Protein AF-A0AAE2BTY4-F1 (afdb_monomer)

Secondary structure (DSSP, 8-state):
-HHHHHHGGGS-TT--SBTTB-HHHHHHHHHHH--S---------TTHHHHS-HHHHHHHHHHH---HHHHHHHHHHHHHT---TT----TTGGGGS-----

Sequence (102 aa):
MVLESIYDPEFPDTSHSRSGRGCHSVLRRIKEEWGTSRWFLEFNIRKSFHTIDRYRLISIFKEEIDDPKFFYSIQKVFSAGRLVGGEKEDFRKRRKAKVPNA

Radius of gyration: 20.56 Å; Cα contacts (8 Å, |Δi|>4): 15; chains: 1; bounding box: 42×38×59 Å

Foldseek 3Di:
DVVCVQCVVVDDPCDQPHVVRHPVNNVVCCVPPVDPDPDDDDDDDPPCLVPDDPV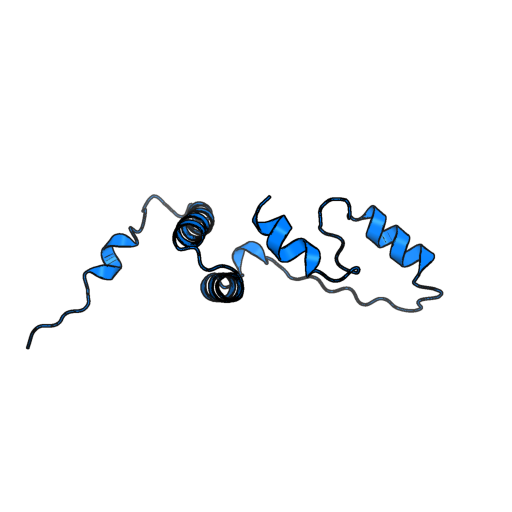VVVVVVVVRDDDPVVVVVVVVVNVVVPPDDDDDPPPVVVVPPDDDDD

Structure (mmCIF, N/CA/C/O backbone):
data_AF-A0AAE2BTY4-F1
#
_entry.id   AF-A0AAE2BTY4-F1
#
loop_
_atom_site.group_PDB
_atom_site.id
_atom_site.type_symbol
_atom_site.label_atom_id
_atom_site.label_alt_id
_atom_site.label_comp_id
_atom_site.label_asym_id
_atom_site.label_entity_id
_atom_site.label_seq_id
_atom_site.pdbx_PDB_ins_code
_atom_site.Cartn_x
_atom_site.Cartn_y
_atom_site.Cartn_z
_atom_site.occupancy
_atom_site.B_iso_or_equiv
_atom_site.auth_seq_id
_atom_site.auth_comp_id
_atom_site.auth_asym_id
_atom_site.auth_atom_id
_atom_site.pdbx_PDB_model_num
ATOM 1 N N . MET A 1 1 ? -9.950 -12.199 -0.428 1.00 69.25 1 MET A N 1
ATOM 2 C CA . MET A 1 1 ? -10.465 -11.627 0.856 1.00 69.25 1 MET A CA 1
ATOM 3 C C . MET A 1 1 ? -11.278 -10.357 0.578 1.00 69.25 1 MET A C 1
ATOM 5 O O . MET A 1 1 ? -11.123 -9.808 -0.497 1.00 69.25 1 MET A O 1
ATOM 9 N N . VAL A 1 2 ? -12.116 -9.856 1.502 1.00 83.06 2 VAL A N 1
ATOM 10 C CA . VAL A 1 2 ? -12.972 -8.661 1.251 1.00 83.06 2 VAL A CA 1
ATOM 11 C C . VAL A 1 2 ? -12.160 -7.408 0.888 1.00 83.06 2 VAL A C 1
ATOM 13 O O . VAL A 1 2 ? -12.507 -6.692 -0.040 1.00 83.06 2 VAL A O 1
ATOM 16 N N . LEU A 1 3 ? -11.035 -7.168 1.569 1.00 86.88 3 LEU A N 1
ATOM 17 C CA . LEU A 1 3 ? -10.151 -6.040 1.246 1.00 86.88 3 LEU A CA 1
ATOM 18 C C . LEU A 1 3 ? -9.497 -6.157 -0.129 1.00 86.88 3 LEU A C 1
ATOM 20 O O . LEU A 1 3 ? -9.297 -5.160 -0.807 1.00 86.88 3 LEU A O 1
ATOM 24 N N . GLU A 1 4 ? -9.176 -7.380 -0.534 1.00 87.75 4 GLU A N 1
ATOM 25 C CA . GLU A 1 4 ? -8.634 -7.654 -1.858 1.00 87.75 4 GLU A CA 1
ATOM 26 C C . GLU A 1 4 ? -9.690 -7.326 -2.917 1.00 87.75 4 GLU A C 1
ATOM 28 O O . GLU A 1 4 ? -9.420 -6.545 -3.806 1.00 87.75 4 GLU A O 1
ATOM 33 N N . SER A 1 5 ? -10.942 -7.768 -2.773 1.00 88.81 5 SER A N 1
ATOM 34 C CA . SER A 1 5 ? -11.982 -7.404 -3.750 1.00 88.81 5 SER A CA 1
ATOM 35 C C . SER A 1 5 ? -12.262 -5.900 -3.856 1.00 88.81 5 SER A C 1
ATOM 37 O O . SER A 1 5 ? -12.734 -5.468 -4.900 1.00 88.81 5 SER A O 1
ATOM 39 N N . ILE A 1 6 ? -11.992 -5.122 -2.800 1.00 90.00 6 ILE A N 1
ATOM 40 C CA . ILE A 1 6 ? -12.176 -3.663 -2.797 1.00 90.00 6 ILE A CA 1
ATOM 41 C C . ILE A 1 6 ? -10.992 -2.973 -3.488 1.00 90.00 6 ILE A C 1
ATOM 43 O O . ILE A 1 6 ? -11.195 -2.212 -4.423 1.00 90.00 6 ILE A O 1
ATOM 47 N N . TYR A 1 7 ? -9.757 -3.270 -3.070 1.00 89.38 7 T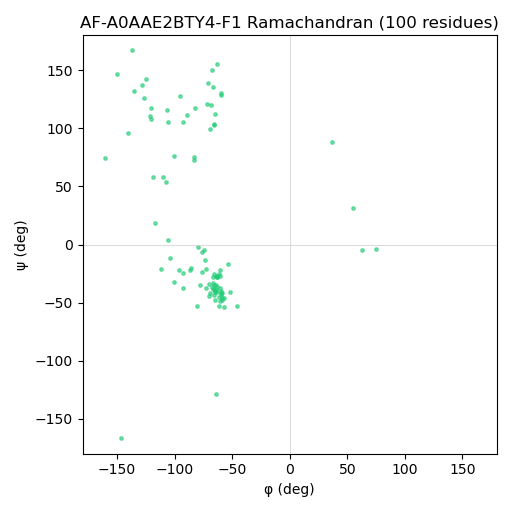YR A N 1
ATOM 48 C CA . TYR A 1 7 ? -8.574 -2.509 -3.500 1.00 89.38 7 TYR A CA 1
ATOM 49 C C . TYR A 1 7 ? -7.813 -3.116 -4.682 1.00 89.38 7 TYR A C 1
ATOM 51 O O . TYR A 1 7 ? -7.071 -2.415 -5.365 1.00 89.38 7 TYR A O 1
ATOM 59 N N . ASP A 1 8 ? -7.954 -4.419 -4.939 1.00 89.69 8 ASP A N 1
ATOM 60 C CA . ASP A 1 8 ? -7.269 -5.098 -6.043 1.00 89.69 8 ASP A CA 1
ATOM 61 C C . ASP A 1 8 ? -7.598 -4.434 -7.404 1.00 89.69 8 ASP A C 1
ATOM 63 O O . ASP A 1 8 ? -6.666 -4.092 -8.133 1.00 89.69 8 ASP A O 1
ATOM 67 N N . PRO A 1 9 ? -8.859 -4.109 -7.742 1.00 89.94 9 PRO A N 1
ATOM 68 C CA . PRO A 1 9 ? -9.178 -3.421 -8.998 1.00 89.94 9 PRO A CA 1
ATOM 69 C C . PRO A 1 9 ? -8.533 -2.034 -9.164 1.00 89.94 9 PRO A C 1
ATOM 71 O O . PRO A 1 9 ? -8.292 -1.612 -10.291 1.00 89.94 9 PRO A O 1
ATOM 74 N N . GLU A 1 10 ? -8.243 -1.333 -8.067 1.00 89.62 10 GLU A N 1
ATOM 75 C CA . GLU A 1 10 ? -7.724 0.042 -8.090 1.00 89.62 10 GLU A CA 1
ATOM 76 C C . GLU A 1 10 ? -6.200 0.117 -8.205 1.00 89.62 10 GLU A C 1
ATOM 78 O O . GLU A 1 10 ? -5.636 1.138 -8.608 1.00 89.62 10 GLU A O 1
ATOM 83 N N . PHE A 1 11 ? -5.499 -0.956 -7.837 1.00 90.19 11 PHE A N 1
ATOM 84 C CA . PHE A 1 11 ? -4.048 -0.969 -7.906 1.00 90.19 11 PHE A CA 1
ATOM 85 C C . PHE A 1 11 ? -3.568 -0.916 -9.363 1.00 90.19 11 PHE A C 1
ATOM 87 O O . PHE A 1 11 ? -4.030 -1.704 -10.195 1.00 90.19 11 PHE A O 1
ATOM 94 N N . PRO A 1 12 ? -2.553 -0.086 -9.664 1.00 91.25 12 PRO A N 1
ATOM 95 C CA . PRO A 1 12 ? -1.998 -0.005 -11.003 1.00 91.25 12 PRO A CA 1
ATOM 96 C C . PRO A 1 12 ? -1.379 -1.340 -11.408 1.00 91.25 12 PRO A C 1
ATOM 98 O O . PRO A 1 12 ? -0.893 -2.104 -10.569 1.00 91.25 12 PRO A O 1
ATOM 101 N N . ASP A 1 13 ? -1.302 -1.587 -12.714 1.00 89.38 13 ASP A N 1
ATOM 102 C CA . ASP A 1 13 ? -0.716 -2.822 -13.233 1.00 89.38 13 ASP A CA 1
ATOM 103 C C . ASP A 1 13 ? 0.758 -3.013 -12.852 1.00 89.38 13 ASP A C 1
ATOM 105 O O . ASP A 1 13 ? 1.269 -4.133 -12.870 1.00 89.38 13 ASP A O 1
ATOM 109 N N . THR A 1 14 ? 1.451 -1.926 -12.515 1.00 90.44 14 THR A N 1
ATOM 110 C CA . THR A 1 14 ? 2.835 -1.921 -12.026 1.00 90.44 14 THR A CA 1
ATOM 111 C C . THR A 1 14 ? 2.961 -2.367 -10.566 1.00 90.44 14 THR A C 1
ATOM 113 O O . THR A 1 14 ? 4.074 -2.547 -10.077 1.00 90.44 14 THR A O 1
ATOM 116 N N . SER A 1 15 ? 1.847 -2.579 -9.858 1.00 92.12 15 SER A N 1
ATOM 117 C CA . SER A 1 15 ? 1.830 -3.181 -8.526 1.00 92.12 15 SER A CA 1
ATOM 118 C C . SER A 1 15 ? 1.885 -4.707 -8.629 1.00 92.12 15 SER A C 1
ATOM 120 O O . SER A 1 15 ? 0.977 -5.351 -9.155 1.00 92.12 15 SER A O 1
ATOM 122 N N . HIS A 1 16 ? 2.953 -5.300 -8.095 1.00 90.19 16 HIS A N 1
ATOM 123 C CA . HIS A 1 16 ? 3.223 -6.739 -8.185 1.00 90.19 16 HIS A CA 1
ATOM 124 C C . HIS A 1 16 ? 3.247 -7.449 -6.823 1.00 90.19 16 HIS A C 1
ATOM 126 O O . HIS A 1 16 ? 3.800 -8.537 -6.717 1.00 90.19 16 HIS A O 1
ATOM 132 N N . SER A 1 17 ? 2.676 -6.850 -5.780 1.00 85.75 17 SER A N 1
ATOM 133 C CA . SER A 1 17 ? 2.535 -7.473 -4.454 1.00 85.75 17 SER A CA 1
ATOM 134 C C . SER A 1 17 ? 1.076 -7.864 -4.204 1.00 85.75 17 SER A C 1
ATOM 136 O O . SER A 1 17 ? 0.468 -7.412 -3.236 1.00 85.75 17 SER A O 1
ATOM 138 N N . ARG A 1 18 ? 0.489 -8.635 -5.129 1.00 88.00 18 ARG A N 1
ATOM 139 C CA . ARG A 1 18 ? -0.953 -8.946 -5.203 1.00 88.00 18 ARG A CA 1
ATOM 140 C C . ARG A 1 18 ? -1.173 -10.426 -5.518 1.00 88.00 18 ARG A C 1
ATOM 142 O O . ARG A 1 18 ? -0.245 -11.126 -5.912 1.00 88.00 18 ARG A O 1
ATOM 149 N N . SER A 1 19 ? -2.393 -10.932 -5.371 1.00 84.69 19 SER A N 1
ATOM 150 C CA . SER A 1 19 ? -2.668 -12.324 -5.745 1.00 84.69 19 SER A CA 1
ATOM 151 C C . SER A 1 19 ? -2.378 -12.556 -7.234 1.00 84.69 19 SER A C 1
ATOM 153 O O . SER A 1 19 ? -2.741 -11.754 -8.091 1.00 84.69 19 SER A O 1
ATOM 155 N N . GLY A 1 20 ? -1.623 -13.613 -7.549 1.00 85.62 20 GLY A N 1
ATOM 156 C CA . GLY A 1 20 ? -1.194 -13.923 -8.919 1.00 85.62 20 GLY A CA 1
ATOM 157 C C . GLY A 1 20 ? -0.075 -13.038 -9.495 1.00 85.62 20 GLY A C 1
ATOM 158 O O . GLY A 1 20 ? 0.414 -13.334 -10.586 1.00 85.62 20 GLY A O 1
ATOM 159 N N . ARG A 1 21 ? 0.390 -11.998 -8.784 1.00 88.69 21 ARG A N 1
ATOM 160 C CA . ARG A 1 21 ? 1.528 -11.151 -9.186 1.00 88.69 21 ARG A CA 1
ATOM 161 C C . ARG A 1 21 ? 2.557 -11.089 -8.055 1.00 88.69 21 ARG A C 1
ATOM 163 O O . ARG A 1 21 ? 2.230 -10.775 -6.922 1.00 88.69 21 ARG A O 1
ATOM 170 N N . GLY A 1 22 ? 3.809 -11.409 -8.366 1.00 89.81 22 GLY A N 1
ATOM 171 C CA . GLY A 1 22 ? 4.918 -11.449 -7.403 1.00 89.81 22 GLY A CA 1
ATOM 172 C C . GLY A 1 22 ? 6.248 -11.041 -8.031 1.00 89.81 22 GLY A C 1
ATOM 173 O O . GLY A 1 22 ? 6.289 -10.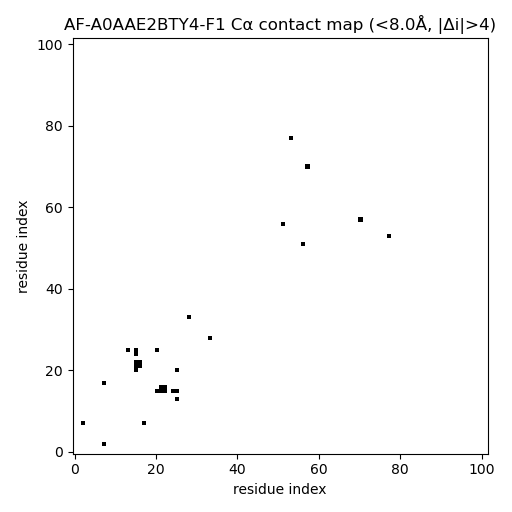561 -9.168 1.00 89.81 22 GLY A O 1
ATOM 174 N N . CYS A 1 23 ? 7.361 -11.308 -7.346 1.00 91.06 23 CYS A N 1
ATOM 175 C CA . CYS A 1 23 ? 8.705 -10.945 -7.816 1.00 91.06 23 CYS A CA 1
ATOM 176 C C . CYS A 1 23 ? 9.004 -11.430 -9.245 1.00 91.06 23 CYS A C 1
ATOM 178 O O . CYS A 1 23 ? 9.547 -10.681 -10.051 1.00 91.06 23 CYS A O 1
ATOM 180 N N . HIS A 1 24 ? 8.592 -12.650 -9.606 1.00 93.25 24 HIS A N 1
ATOM 181 C CA . HIS A 1 24 ? 8.795 -13.170 -10.962 1.00 93.25 24 HIS A CA 1
ATOM 182 C C . HIS A 1 24 ? 8.060 -12.361 -12.035 1.00 93.25 24 HIS A C 1
ATOM 184 O O . HIS A 1 24 ? 8.594 -12.170 -13.124 1.00 93.25 24 HIS A O 1
ATOM 190 N N . SER A 1 25 ? 6.859 -11.859 -11.729 1.00 93.75 25 SER A N 1
ATOM 191 C CA . SER A 1 25 ? 6.114 -11.001 -12.654 1.00 93.75 25 SER A CA 1
ATOM 192 C C . SER A 1 25 ? 6.762 -9.622 -12.812 1.00 93.75 25 SER A C 1
ATOM 194 O O . SER A 1 25 ? 6.785 -9.110 -13.925 1.00 93.75 25 SER A O 1
ATOM 196 N N . VAL A 1 26 ? 7.374 -9.073 -11.750 1.00 93.38 26 VAL A N 1
ATOM 197 C CA . VAL A 1 26 ? 8.175 -7.834 -11.822 1.00 93.38 26 VAL A CA 1
ATOM 198 C C . VAL A 1 26 ? 9.366 -8.027 -12.752 1.00 93.38 26 VAL A C 1
ATOM 200 O O . VAL A 1 26 ? 9.566 -7.254 -13.681 1.00 93.38 26 VAL A O 1
ATOM 203 N N . LEU A 1 27 ? 10.162 -9.074 -12.512 1.00 91.94 27 LEU A N 1
ATOM 204 C CA . LEU A 1 27 ? 11.386 -9.322 -13.277 1.00 91.94 27 LEU A CA 1
ATOM 205 C C . LEU A 1 27 ? 11.085 -9.599 -14.749 1.00 91.94 27 LEU A C 1
ATOM 207 O O . LEU A 1 27 ? 11.805 -9.123 -15.624 1.0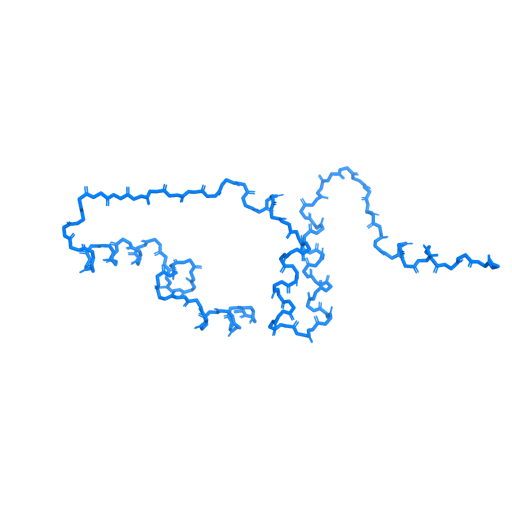0 91.94 27 LEU A O 1
ATOM 211 N N . ARG A 1 28 ? 10.004 -10.337 -15.026 1.00 92.94 28 ARG A N 1
ATOM 212 C CA . ARG A 1 28 ? 9.522 -10.555 -16.390 1.00 92.94 28 ARG A CA 1
ATOM 213 C C . ARG A 1 28 ? 9.155 -9.236 -17.062 1.00 92.94 28 ARG A C 1
ATOM 215 O O . ARG A 1 28 ? 9.639 -8.971 -18.153 1.00 92.94 28 ARG A O 1
ATOM 222 N N . ARG A 1 29 ? 8.382 -8.394 -16.375 1.00 91.56 29 ARG A N 1
ATOM 223 C CA . ARG A 1 29 ? 7.980 -7.079 -16.872 1.00 91.56 29 ARG A CA 1
ATOM 224 C C . ARG A 1 29 ? 9.178 -6.185 -17.186 1.00 91.56 29 ARG A C 1
ATOM 226 O O . ARG A 1 29 ? 9.231 -5.602 -18.259 1.00 91.56 29 ARG A O 1
ATOM 233 N N . ILE A 1 30 ? 10.163 -6.122 -16.289 1.00 91.00 30 ILE A N 1
ATOM 234 C CA . ILE A 1 30 ? 11.405 -5.374 -16.531 1.00 91.00 30 ILE A CA 1
ATOM 235 C C . ILE A 1 30 ? 12.119 -5.923 -17.771 1.00 91.00 30 ILE A C 1
ATOM 237 O O . ILE A 1 30 ? 12.562 -5.150 -18.605 1.00 91.00 30 ILE A O 1
ATOM 241 N N . LYS A 1 31 ? 12.210 -7.246 -17.928 1.00 90.56 31 LYS A N 1
ATOM 242 C CA . LYS A 1 31 ? 12.889 -7.857 -19.078 1.00 90.56 31 LYS A CA 1
ATOM 243 C C . LYS A 1 31 ? 12.172 -7.608 -20.413 1.00 90.56 31 LYS A C 1
ATOM 245 O O . LYS A 1 31 ? 12.841 -7.480 -21.434 1.00 90.56 31 LYS A O 1
ATOM 250 N N . GLU A 1 32 ? 10.843 -7.631 -20.419 1.00 91.38 32 GLU A N 1
ATOM 251 C CA . GLU A 1 32 ? 10.030 -7.602 -21.642 1.00 91.38 32 GLU A CA 1
ATOM 252 C C . GLU A 1 32 ? 9.620 -6.183 -22.056 1.00 91.38 32 GLU A C 1
ATOM 254 O O . GLU A 1 32 ? 9.602 -5.879 -23.245 1.00 91.38 32 GLU A O 1
ATOM 259 N N . GLU A 1 33 ? 9.308 -5.308 -21.097 1.00 90.56 33 GLU A N 1
ATOM 260 C CA . GLU A 1 33 ? 8.780 -3.964 -21.372 1.00 90.56 33 G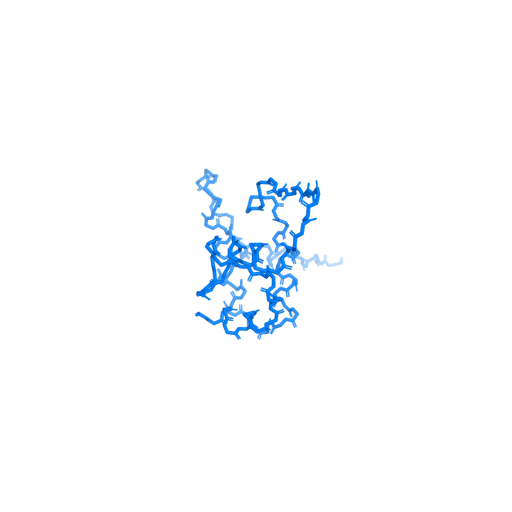LU A CA 1
ATOM 261 C C . GLU A 1 33 ? 9.845 -2.870 -21.258 1.00 90.56 33 GLU A C 1
ATOM 263 O O . GLU A 1 33 ? 9.772 -1.854 -21.952 1.00 90.56 33 GLU A O 1
ATOM 268 N N . TRP A 1 34 ? 10.828 -3.033 -20.367 1.00 85.00 34 TRP A N 1
ATOM 269 C CA . TRP A 1 34 ? 11.859 -2.021 -20.168 1.00 85.00 34 TRP A CA 1
ATOM 270 C C . TRP A 1 34 ? 13.009 -2.394 -21.092 1.00 85.00 34 TRP A C 1
ATOM 272 O O . TRP A 1 34 ? 13.700 -3.376 -20.856 1.00 85.00 34 TRP A O 1
ATOM 282 N N . GLY A 1 35 ? 13.162 -1.653 -22.191 1.00 85.00 35 GLY A N 1
ATOM 283 C CA . GLY A 1 35 ? 14.207 -1.894 -23.188 1.00 85.00 35 GLY A CA 1
ATOM 284 C C . GLY A 1 35 ? 15.624 -1.698 -22.628 1.00 85.00 35 GLY A C 1
ATOM 285 O O . GLY A 1 35 ? 16.016 -2.240 -21.600 1.00 85.00 35 GLY A O 1
ATOM 286 N N . THR A 1 36 ? 16.456 -0.899 -23.297 1.00 84.25 36 THR A N 1
ATOM 287 C CA . THR A 1 36 ? 17.820 -0.648 -22.791 1.00 84.25 36 THR A CA 1
ATOM 288 C C . THR A 1 36 ? 17.815 0.453 -21.727 1.00 84.25 36 THR A C 1
ATOM 290 O O . THR A 1 36 ? 18.212 1.590 -21.983 1.00 84.25 36 THR A O 1
ATOM 293 N N . SER A 1 37 ? 17.351 0.129 -20.520 1.00 84.56 37 SER A N 1
ATOM 294 C CA . SER A 1 37 ? 17.458 1.029 -19.369 1.00 84.56 37 SER A CA 1
ATOM 295 C C . SER A 1 37 ? 18.922 1.174 -18.951 1.00 84.56 37 SER A C 1
ATOM 297 O O . SER A 1 37 ? 19.586 0.197 -18.617 1.00 84.56 37 SER A O 1
ATOM 299 N N . ARG A 1 38 ? 19.444 2.407 -18.978 1.00 83.12 38 ARG A N 1
ATOM 300 C CA . ARG A 1 38 ? 20.843 2.710 -18.613 1.00 83.12 38 ARG A CA 1
ATOM 301 C C . ARG A 1 38 ? 21.056 2.935 -17.117 1.00 83.12 38 ARG A C 1
ATOM 303 O O . ARG A 1 38 ? 22.187 2.858 -16.652 1.00 83.12 38 ARG A O 1
ATOM 310 N N . TRP A 1 39 ? 19.998 3.252 -16.381 1.00 90.12 39 TRP A N 1
ATOM 311 C CA . TRP A 1 39 ? 20.058 3.583 -14.963 1.00 90.12 39 TRP A CA 1
ATOM 312 C C . TRP A 1 39 ? 18.753 3.181 -14.276 1.00 90.12 39 TRP A C 1
ATOM 314 O O . TRP A 1 39 ? 17.681 3.235 -14.877 1.00 90.12 39 TRP A O 1
ATOM 324 N N . PHE A 1 40 ? 18.866 2.774 -13.014 1.00 89.31 40 PHE A N 1
ATOM 325 C CA . PHE A 1 40 ? 17.747 2.393 -12.160 1.00 89.31 40 PHE A CA 1
ATOM 326 C C . PHE A 1 40 ? 17.791 3.228 -10.883 1.00 89.31 40 PHE A C 1
ATOM 328 O O . PHE A 1 40 ? 18.870 3.496 -10.353 1.00 89.31 40 PHE A O 1
ATOM 335 N N . LEU A 1 41 ? 16.618 3.624 -10.392 1.00 90.88 41 LEU A N 1
ATOM 336 C CA . LEU A 1 41 ? 16.464 4.258 -9.089 1.00 90.88 41 LEU A CA 1
ATOM 337 C C . LEU A 1 41 ? 15.831 3.254 -8.131 1.00 90.88 41 LEU A C 1
ATOM 339 O O . LEU A 1 41 ? 14.685 2.849 -8.318 1.00 90.88 41 LEU A O 1
ATOM 343 N N . GLU A 1 42 ? 16.575 2.870 -7.100 1.00 91.69 42 GLU A N 1
ATOM 344 C CA . GLU A 1 42 ? 16.061 2.034 -6.021 1.00 91.69 42 GLU A CA 1
ATOM 345 C C . GLU A 1 42 ? 15.597 2.917 -4.861 1.00 91.69 42 GLU A C 1
ATOM 347 O O . GLU A 1 42 ? 16.342 3.761 -4.360 1.00 91.69 42 GLU A O 1
ATOM 352 N N . PHE A 1 43 ? 14.361 2.707 -4.414 1.00 90.62 43 PHE A N 1
ATOM 353 C CA . PHE A 1 43 ? 13.832 3.330 -3.209 1.00 90.62 43 PHE A CA 1
ATOM 354 C C . PHE A 1 43 ? 13.235 2.268 -2.290 1.00 90.62 43 PHE A C 1
ATOM 356 O O . PHE A 1 43 ? 12.514 1.377 -2.736 1.00 90.62 43 PHE A O 1
ATOM 363 N N . ASN A 1 44 ? 13.515 2.385 -0.992 1.00 86.81 44 ASN A N 1
ATOM 364 C CA . ASN A 1 44 ? 12.997 1.482 0.026 1.00 86.81 44 ASN A CA 1
ATOM 365 C C . ASN A 1 44 ? 12.504 2.269 1.246 1.00 86.81 44 ASN A C 1
ATOM 367 O O . ASN A 1 44 ? 13.214 3.112 1.799 1.00 86.81 44 ASN A O 1
ATOM 371 N N . ILE A 1 45 ? 11.297 1.943 1.703 1.00 86.38 45 ILE A N 1
ATOM 372 C CA . ILE A 1 45 ? 10.704 2.510 2.912 1.00 86.38 45 ILE A CA 1
ATOM 373 C C . ILE A 1 45 ? 11.105 1.641 4.106 1.00 86.38 45 ILE A C 1
ATOM 375 O O . ILE A 1 45 ? 10.644 0.511 4.272 1.00 86.38 45 ILE A O 1
ATOM 379 N N . ARG A 1 46 ? 11.943 2.181 4.996 1.00 81.81 46 ARG A N 1
ATOM 380 C CA . ARG A 1 46 ? 12.348 1.478 6.222 1.00 81.81 46 ARG A CA 1
ATOM 381 C C . ARG A 1 46 ? 11.194 1.392 7.228 1.00 81.81 46 ARG A C 1
ATOM 383 O O . ARG A 1 46 ? 10.518 2.381 7.492 1.00 81.81 46 ARG A O 1
ATOM 390 N N . LYS A 1 47 ? 11.057 0.226 7.875 1.00 70.75 47 LYS A N 1
ATOM 391 C CA . LYS A 1 47 ? 10.197 -0.015 9.057 1.00 70.75 47 LYS A CA 1
ATOM 392 C C . LYS A 1 47 ? 8.712 0.360 8.888 1.00 70.75 47 LYS A C 1
ATOM 394 O O . LYS A 1 47 ? 8.069 0.683 9.884 1.00 70.75 47 LYS A O 1
ATOM 399 N N . SER A 1 48 ? 8.158 0.257 7.678 1.00 72.31 48 SER A N 1
ATOM 400 C CA . SER A 1 48 ? 6.789 0.693 7.352 1.00 72.31 48 SER A CA 1
ATOM 401 C C . SER A 1 48 ? 5.737 0.244 8.380 1.00 72.31 48 SER A C 1
ATOM 403 O O . SER A 1 48 ? 5.062 1.076 8.973 1.00 72.31 48 SER A O 1
ATOM 405 N N . PHE A 1 49 ? 5.648 -1.045 8.709 1.00 72.00 49 PHE A N 1
ATOM 406 C CA . PHE A 1 49 ? 4.595 -1.553 9.603 1.00 72.00 49 PHE A CA 1
ATOM 407 C C . PHE A 1 49 ? 4.621 -1.006 11.039 1.00 72.00 49 PHE A C 1
ATOM 409 O O . PHE A 1 49 ? 3.578 -0.950 11.690 1.00 72.00 49 PHE A O 1
ATOM 416 N N . HIS A 1 50 ? 5.787 -0.601 11.548 1.00 72.44 50 HIS A N 1
ATOM 417 C CA . HIS A 1 50 ? 5.910 -0.075 12.911 1.00 72.44 50 HIS A CA 1
ATOM 418 C C . HIS A 1 50 ? 5.793 1.450 12.972 1.00 72.44 50 HIS A C 1
ATOM 420 O O . HIS A 1 50 ? 5.441 1.979 14.024 1.00 72.44 50 HIS A O 1
ATOM 426 N N . THR A 1 51 ? 6.093 2.146 11.871 1.00 81.25 51 THR A N 1
ATOM 427 C CA . THR A 1 51 ? 6.144 3.615 11.809 1.00 81.25 51 THR A CA 1
ATOM 428 C C . THR A 1 51 ? 4.944 4.250 11.113 1.00 81.25 51 THR A C 1
ATOM 430 O O . THR A 1 51 ? 4.778 5.463 11.217 1.00 81.25 51 THR A O 1
ATOM 433 N N . ILE A 1 52 ? 4.098 3.472 10.428 1.00 85.06 52 ILE A N 1
ATOM 434 C CA . ILE A 1 52 ? 2.876 3.995 9.805 1.00 85.06 52 ILE A CA 1
ATOM 435 C C . ILE A 1 52 ? 1.960 4.623 10.865 1.00 85.06 52 ILE A C 1
ATOM 437 O O . ILE A 1 52 ? 1.604 3.996 11.870 1.00 85.06 52 ILE A O 1
ATOM 441 N N . ASP A 1 53 ? 1.529 5.858 10.597 1.00 86.94 53 ASP A N 1
ATOM 442 C CA . ASP A 1 53 ? 0.489 6.527 11.368 1.00 86.94 53 ASP A CA 1
ATOM 443 C C . ASP A 1 53 ? -0.843 5.784 11.192 1.00 86.94 53 ASP A C 1
ATOM 445 O O . ASP A 1 53 ? -1.454 5.761 10.121 1.00 86.94 53 ASP A O 1
ATOM 449 N N . ARG A 1 54 ? -1.297 5.169 12.284 1.00 86.69 54 ARG A N 1
ATOM 450 C CA . ARG A 1 54 ? -2.522 4.367 12.324 1.00 86.69 54 ARG A CA 1
ATOM 451 C C . ARG A 1 54 ? -3.773 5.209 12.111 1.00 86.69 54 ARG A C 1
ATOM 453 O O . ARG A 1 54 ? -4.737 4.700 11.551 1.00 86.69 54 ARG A O 1
ATOM 460 N N . TYR A 1 55 ? -3.783 6.463 12.561 1.00 88.56 55 TYR A N 1
ATOM 461 C CA . TYR A 1 55 ? -4.923 7.353 12.356 1.00 88.56 55 TYR A CA 1
ATOM 462 C C . TYR A 1 55 ? -5.049 7.717 10.882 1.00 88.56 55 TYR A C 1
ATOM 464 O O . TYR A 1 55 ? -6.152 7.654 10.344 1.00 88.56 55 TYR A O 1
ATOM 472 N N . ARG A 1 56 ? -3.917 7.989 10.220 1.00 91.62 56 ARG A N 1
ATOM 473 C CA . ARG A 1 56 ? -3.879 8.232 8.774 1.00 91.62 56 ARG A CA 1
ATOM 474 C C . ARG A 1 56 ? -4.277 6.997 7.965 1.00 91.62 56 ARG A C 1
ATOM 476 O O . ARG A 1 56 ? -5.019 7.106 7.001 1.00 91.62 56 ARG A O 1
ATOM 483 N N . LEU A 1 57 ? -3.829 5.807 8.361 1.00 90.06 57 LEU A N 1
ATOM 484 C CA . LEU A 1 57 ? -4.231 4.577 7.673 1.00 90.06 57 LEU A CA 1
ATOM 485 C C . LEU A 1 57 ? -5.739 4.306 7.815 1.00 90.06 57 LEU A C 1
ATOM 487 O O . LEU A 1 57 ? -6.393 3.918 6.853 1.00 90.06 57 LEU A O 1
ATOM 491 N N . ILE A 1 58 ? -6.307 4.550 9.000 1.00 90.69 58 ILE A N 1
ATOM 492 C CA . ILE A 1 58 ? -7.752 4.422 9.226 1.00 90.69 58 ILE A CA 1
ATOM 493 C C . ILE A 1 58 ? -8.536 5.467 8.427 1.00 90.69 58 ILE A C 1
ATOM 495 O O . ILE A 1 58 ? -9.612 5.136 7.942 1.00 90.69 58 ILE A O 1
ATOM 499 N N . SER A 1 59 ? -8.041 6.705 8.294 1.00 91.75 59 SER A N 1
ATOM 500 C CA . SER A 1 59 ? -8.736 7.719 7.492 1.00 91.75 59 SER A CA 1
ATOM 501 C C . SER A 1 59 ? -8.807 7.319 6.021 1.00 91.75 59 SER A C 1
ATOM 503 O O . SER A 1 59 ? -9.882 7.425 5.453 1.00 91.75 59 SER A O 1
ATOM 505 N N . ILE A 1 60 ? -7.726 6.763 5.462 1.00 92.50 60 ILE A N 1
ATOM 506 C CA . ILE A 1 60 ? -7.703 6.257 4.078 1.00 92.50 60 ILE A CA 1
ATOM 507 C C . ILE A 1 60 ? -8.715 5.120 3.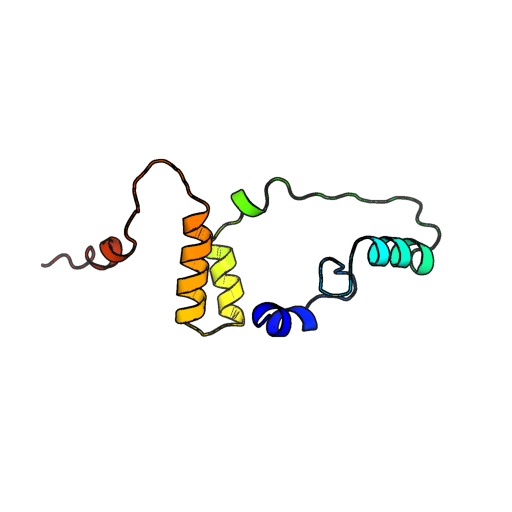900 1.00 92.50 60 ILE A C 1
ATOM 509 O O . ILE A 1 60 ? -9.503 5.120 2.967 1.00 92.50 60 ILE A O 1
ATOM 513 N N . PHE A 1 61 ? -8.768 4.161 4.829 1.00 91.69 61 PHE A N 1
ATOM 514 C CA . PHE A 1 61 ? -9.764 3.087 4.745 1.00 91.69 61 PHE A CA 1
ATOM 515 C C . PHE A 1 61 ? -11.214 3.584 4.840 1.00 91.69 61 PHE A C 1
ATOM 517 O O . PHE A 1 61 ? -12.102 2.940 4.293 1.00 91.69 61 PHE A O 1
ATOM 524 N N . LYS A 1 62 ? -11.469 4.707 5.521 1.00 92.38 62 LYS A N 1
ATOM 525 C CA . LYS A 1 62 ? -12.808 5.314 5.613 1.00 92.38 62 LYS A CA 1
ATOM 526 C C . LYS A 1 62 ? -13.262 6.009 4.334 1.00 92.38 62 LYS A C 1
ATOM 528 O O . LYS A 1 62 ? -14.438 6.343 4.254 1.00 92.38 62 LYS A O 1
ATOM 533 N N . GLU A 1 63 ? -12.362 6.251 3.386 1.00 92.44 63 GLU A N 1
ATOM 534 C CA . GLU A 1 63 ? -12.729 6.816 2.083 1.00 92.44 63 GLU A CA 1
ATOM 535 C C . GLU A 1 63 ? -13.572 5.810 1.284 1.00 92.44 63 GLU A C 1
ATOM 537 O O . GLU A 1 63 ? -14.560 6.204 0.677 1.00 92.44 63 GLU A O 1
ATOM 542 N N . GLU A 1 64 ? -13.268 4.511 1.405 1.00 91.12 64 GLU A N 1
ATOM 543 C CA . GLU A 1 64 ? -13.924 3.442 0.631 1.00 91.12 64 GLU A CA 1
ATOM 544 C C . GLU A 1 64 ? -14.815 2.505 1.468 1.00 91.12 64 GLU A C 1
ATOM 546 O O . GLU A 1 64 ? -15.686 1.817 0.937 1.00 91.12 64 GLU A O 1
ATOM 551 N N . ILE A 1 65 ? -14.605 2.427 2.788 1.00 92.88 65 ILE A N 1
ATOM 552 C CA . ILE A 1 65 ? -15.289 1.460 3.659 1.00 92.88 65 ILE A CA 1
ATOM 553 C C . ILE A 1 65 ? -16.078 2.189 4.746 1.00 92.88 65 ILE A C 1
ATOM 555 O O . ILE A 1 65 ? -15.492 2.803 5.636 1.00 92.88 65 ILE A O 1
ATOM 559 N N . ASP A 1 66 ? -17.401 2.015 4.748 1.00 92.44 66 ASP A N 1
ATOM 560 C CA . ASP A 1 66 ? -18.305 2.504 5.799 1.00 92.44 66 ASP A CA 1
ATOM 5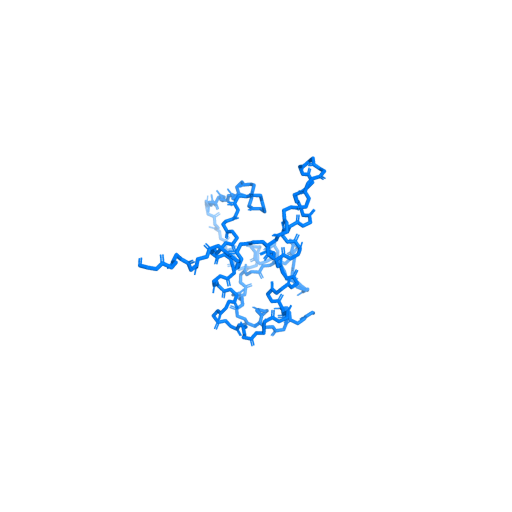61 C C . ASP A 1 66 ? -18.892 1.349 6.636 1.00 92.44 66 ASP A C 1
ATOM 563 O O . ASP A 1 66 ? -20.100 1.135 6.709 1.00 92.44 66 ASP A O 1
ATOM 567 N N . ASP A 1 67 ? -18.017 0.546 7.258 1.00 93.50 67 ASP A N 1
ATOM 568 C CA . ASP A 1 67 ? -18.425 -0.493 8.213 1.00 93.50 67 ASP A CA 1
ATOM 569 C C . ASP A 1 67 ? -17.782 -0.278 9.599 1.00 93.50 67 ASP A C 1
ATOM 571 O O . ASP A 1 67 ? -16.578 -0.504 9.787 1.00 93.50 67 ASP A O 1
ATOM 575 N N . PRO A 1 68 ? -18.563 0.085 10.634 1.00 90.56 68 PRO A N 1
ATOM 576 C CA . PRO A 1 68 ? -18.035 0.255 11.984 1.00 90.56 68 PRO A CA 1
ATOM 577 C C . PRO A 1 68 ? -17.462 -1.042 12.586 1.00 90.56 68 PRO A C 1
ATOM 579 O O . PRO A 1 68 ? -16.550 -0.974 13.419 1.00 90.56 68 PRO A O 1
ATOM 582 N N . LYS A 1 69 ? -17.946 -2.230 12.186 1.00 91.75 69 LYS A N 1
ATOM 583 C CA . LYS A 1 69 ? -17.420 -3.524 12.663 1.00 91.75 69 LYS A CA 1
ATOM 584 C C . LYS A 1 69 ? -16.052 -3.833 12.055 1.00 91.75 69 LYS A C 1
ATOM 586 O O . LYS A 1 69 ? -15.175 -4.349 12.761 1.00 91.75 69 LYS A O 1
ATOM 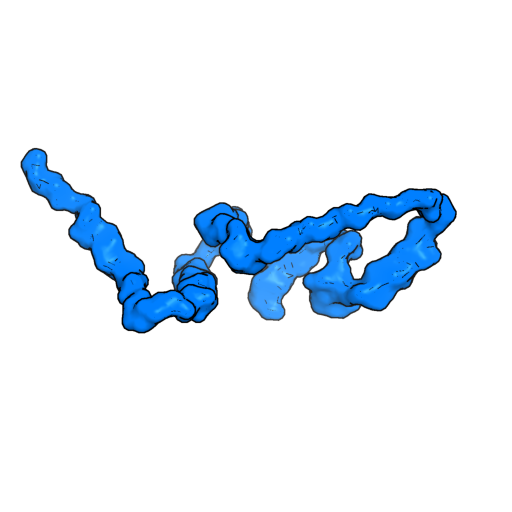591 N N . PHE A 1 70 ? -15.845 -3.475 10.789 1.00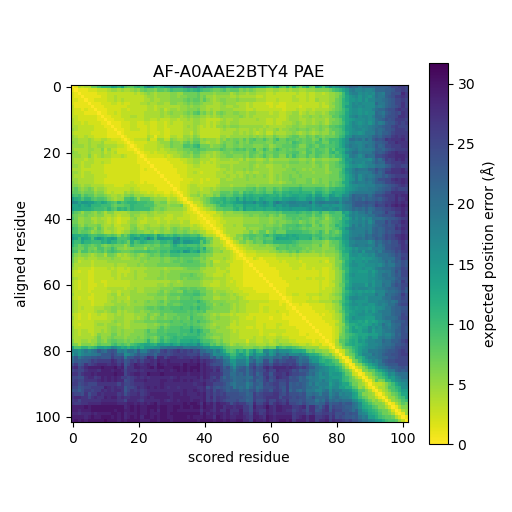 91.19 70 PHE A N 1
ATOM 592 C CA . PHE A 1 70 ? -14.546 -3.551 10.126 1.00 91.19 70 PHE A CA 1
ATOM 593 C C . PHE A 1 70 ? -13.489 -2.741 10.891 1.00 91.19 70 PHE A C 1
ATOM 595 O O . PHE A 1 70 ? -12.482 -3.301 11.336 1.00 91.19 70 PHE A O 1
ATOM 602 N N . PHE A 1 71 ? -13.751 -1.459 11.172 1.00 90.62 71 PHE A N 1
ATOM 603 C CA . PHE A 1 71 ? -12.791 -0.611 11.892 1.00 90.62 71 PHE A CA 1
ATOM 604 C C . PHE A 1 71 ? -12.523 -1.074 13.321 1.00 90.62 71 PHE A C 1
ATOM 606 O O . PHE A 1 71 ? -11.386 -0.992 13.790 1.00 90.62 71 PHE A O 1
ATOM 613 N N . TYR A 1 72 ? -13.533 -1.608 14.008 1.00 90.19 72 TYR A N 1
ATOM 614 C CA . TYR A 1 72 ? -13.338 -2.210 15.324 1.00 90.19 72 TYR A CA 1
ATOM 615 C C . TYR A 1 72 ? -12.349 -3.388 15.277 1.00 90.19 72 TYR A C 1
ATOM 617 O O . TYR A 1 72 ? -11.491 -3.525 16.153 1.00 90.19 72 TYR A O 1
ATOM 625 N N . SER A 1 73 ? -12.419 -4.213 14.230 1.00 89.81 73 SER A N 1
ATOM 626 C CA . SER A 1 73 ? -11.516 -5.352 14.029 1.00 89.81 73 SER A CA 1
ATOM 627 C C . SER A 1 73 ? -10.097 -4.899 13.675 1.00 89.81 73 SER A C 1
ATOM 629 O O . SER A 1 73 ? -9.130 -5.357 14.283 1.00 89.81 73 SER A O 1
ATOM 631 N N . ILE A 1 74 ? -9.962 -3.927 12.771 1.00 88.62 74 ILE A N 1
ATOM 632 C CA . ILE A 1 74 ? -8.673 -3.334 12.385 1.00 88.62 74 ILE A CA 1
ATOM 633 C C . ILE A 1 74 ? -7.956 -2.698 13.588 1.00 88.62 74 ILE A C 1
ATOM 635 O O . ILE A 1 74 ? -6.759 -2.911 13.793 1.00 88.62 74 ILE A O 1
ATOM 639 N N . GLN A 1 75 ? -8.687 -1.989 14.454 1.00 87.06 75 GLN A N 1
ATOM 640 C CA . GLN A 1 75 ? -8.127 -1.439 15.692 1.00 87.06 75 GLN A CA 1
ATOM 641 C C . GLN A 1 75 ? -7.579 -2.530 16.623 1.00 87.06 75 GLN A C 1
ATOM 643 O O . GLN A 1 75 ? -6.529 -2.332 17.244 1.00 87.06 75 GLN A O 1
ATOM 648 N N . LYS A 1 76 ? -8.241 -3.694 16.704 1.00 86.44 76 LYS A N 1
ATOM 649 C CA . LYS A 1 76 ? -7.741 -4.839 17.480 1.00 86.44 76 LYS A CA 1
ATOM 650 C C . LYS A 1 76 ? -6.457 -5.404 16.890 1.00 86.44 76 LYS A C 1
ATOM 652 O O . LYS A 1 76 ? -5.523 -5.631 17.651 1.00 86.44 76 LYS A O 1
ATOM 657 N N . VAL A 1 77 ? -6.378 -5.562 15.568 1.00 85.31 77 VAL A N 1
ATOM 658 C CA . VAL A 1 77 ? -5.166 -6.045 14.882 1.00 85.31 77 VAL A CA 1
ATOM 659 C C . VAL A 1 77 ? -3.976 -5.127 15.175 1.00 85.31 77 VAL A C 1
ATOM 661 O O . VAL A 1 77 ? -2.927 -5.593 15.619 1.00 85.31 77 VAL A O 1
ATOM 664 N N . PHE A 1 78 ? -4.148 -3.808 15.050 1.00 82.06 78 PHE A N 1
ATOM 665 C CA . PHE A 1 78 ? -3.077 -2.860 15.377 1.00 82.06 78 PHE A CA 1
ATOM 666 C C . PHE A 1 78 ? -2.721 -2.826 16.867 1.00 82.06 78 PHE A C 1
ATOM 668 O O . PHE A 1 78 ? -1.590 -2.491 17.235 1.00 82.06 78 PHE A O 1
ATOM 675 N N . SER A 1 79 ? -3.669 -3.140 17.747 1.00 79.00 79 SER A N 1
ATOM 676 C CA . SER A 1 79 ? -3.427 -3.201 19.190 1.00 79.00 79 SER A CA 1
ATOM 677 C C . SER A 1 79 ? -2.706 -4.487 19.597 1.00 79.00 79 SER A C 1
ATOM 679 O O . SER A 1 79 ? -1.834 -4.430 20.457 1.00 79.00 79 SER A O 1
ATOM 681 N N . ALA A 1 80 ? -2.984 -5.611 18.931 1.00 75.06 80 ALA A N 1
ATOM 682 C CA . ALA A 1 80 ? -2.352 -6.903 19.197 1.00 75.06 80 ALA A CA 1
ATOM 683 C C . ALA A 1 80 ? -0.839 -6.908 18.909 1.00 75.06 80 ALA A C 1
ATOM 685 O O . ALA A 1 80 ? -0.093 -7.624 19.568 1.00 75.06 80 ALA A O 1
ATOM 686 N N . GLY A 1 81 ? -0.367 -6.060 17.987 1.00 61.84 81 GLY A N 1
ATOM 687 C CA . GLY A 1 81 ? 1.065 -5.874 17.718 1.00 61.84 81 GLY A CA 1
ATOM 688 C C . GLY A 1 81 ? 1.831 -5.071 18.782 1.00 61.84 81 GLY A C 1
ATOM 689 O O . GLY A 1 81 ? 3.045 -4.927 18.668 1.00 61.84 81 GLY A O 1
ATOM 690 N N . ARG A 1 82 ? 1.156 -4.522 19.806 1.00 56.53 82 ARG A N 1
ATOM 691 C CA . ARG A 1 82 ? 1.790 -3.888 20.975 1.00 56.53 82 ARG A CA 1
ATOM 692 C C . ARG A 1 82 ? 1.782 -4.861 22.157 1.00 56.53 82 ARG A C 1
ATOM 694 O O . ARG A 1 82 ? 1.008 -4.693 23.089 1.00 56.53 82 ARG A O 1
ATOM 701 N N . LEU A 1 83 ? 2.666 -5.857 22.148 1.00 48.97 83 LEU A N 1
ATOM 702 C CA . LEU A 1 83 ? 3.081 -6.523 23.388 1.00 48.97 83 LEU A CA 1
ATOM 703 C C . LEU A 1 83 ? 4.185 -5.681 24.039 1.00 48.97 83 LEU A C 1
ATOM 705 O O . LEU A 1 83 ? 5.360 -6.023 23.998 1.00 48.97 83 LEU A O 1
ATOM 709 N N . VAL A 1 84 ? 3.804 -4.535 24.601 1.00 44.72 84 VAL A N 1
ATOM 710 C CA . VAL A 1 84 ? 4.628 -3.823 25.584 1.00 44.72 84 VAL A CA 1
ATOM 711 C C . VAL A 1 84 ? 3.946 -4.068 26.920 1.00 44.72 84 VAL A C 1
ATOM 713 O O . VAL A 1 84 ? 2.855 -3.560 27.138 1.00 44.72 84 VAL A O 1
ATOM 716 N N . GLY A 1 85 ? 4.550 -4.935 27.737 1.00 45.03 85 GLY A N 1
ATOM 717 C CA . GLY A 1 85 ? 4.266 -5.124 29.162 1.00 45.03 85 GLY A CA 1
ATOM 718 C C . GLY A 1 85 ? 2.805 -5.005 29.605 1.00 45.03 85 GLY A C 1
ATOM 719 O O . GLY A 1 85 ? 2.393 -3.948 30.054 1.00 45.03 85 GLY A O 1
ATOM 720 N N . GLY A 1 86 ? 2.056 -6.110 29.561 1.00 43.97 86 GLY A N 1
ATOM 721 C CA . GLY A 1 86 ? 1.058 -6.451 30.587 1.00 43.97 86 GLY A CA 1
ATOM 722 C C . GLY A 1 86 ? -0.164 -5.554 30.831 1.00 43.97 86 GLY A C 1
ATOM 723 O O . GLY A 1 86 ? -1.017 -5.971 31.606 1.00 43.97 86 GLY A O 1
ATOM 724 N N . GLU A 1 87 ? -0.327 -4.397 30.191 1.00 43.56 87 GLU A N 1
ATOM 725 C CA . GLU A 1 87 ? -1.478 -3.524 30.441 1.00 43.56 87 GLU A CA 1
ATOM 726 C C . GLU A 1 87 ? -2.296 -3.296 29.169 1.00 43.56 87 GLU A C 1
ATOM 728 O O . GLU A 1 87 ? -1.915 -2.596 28.231 1.00 43.56 87 GLU A O 1
ATOM 733 N N . LYS A 1 88 ? -3.480 -3.916 29.140 1.00 44.00 88 LYS A N 1
ATOM 734 C CA . LYS A 1 88 ? -4.529 -3.585 28.178 1.00 44.00 88 LYS A CA 1
ATOM 735 C C . LYS A 1 88 ? -5.058 -2.194 28.527 1.00 44.00 88 LYS A C 1
ATOM 737 O O . LYS A 1 88 ? -5.899 -2.062 29.415 1.00 44.00 88 LYS A O 1
ATOM 742 N N . GLU A 1 89 ? -4.613 -1.156 27.824 1.00 43.69 89 GLU A N 1
ATOM 743 C CA . GLU A 1 89 ? -5.341 0.113 27.848 1.00 43.69 89 GLU A CA 1
ATOM 744 C C . GLU A 1 89 ? -6.719 -0.083 27.195 1.00 43.69 89 GLU A C 1
ATOM 746 O O . GLU A 1 89 ? -6.873 -0.168 25.974 1.00 43.69 89 GLU A O 1
ATOM 751 N N . ASP A 1 90 ? -7.745 -0.175 28.040 1.00 42.75 90 ASP A N 1
ATOM 752 C CA . ASP A 1 90 ? -9.140 -0.229 27.627 1.00 42.75 90 ASP A CA 1
ATOM 753 C C . ASP A 1 90 ? -9.559 1.095 26.971 1.00 42.75 90 ASP A C 1
ATOM 755 O O . ASP A 1 90 ? -9.904 2.075 27.640 1.00 42.75 90 ASP A O 1
ATOM 759 N N . PHE A 1 91 ? -9.666 1.097 25.639 1.00 48.12 91 PHE A N 1
ATOM 760 C CA . PHE A 1 91 ? -10.251 2.194 24.852 1.00 48.12 91 PHE A CA 1
ATOM 761 C C . PHE A 1 91 ? -11.673 2.593 25.304 1.00 48.12 91 PHE A C 1
ATOM 763 O O . PHE A 1 91 ? -12.145 3.690 24.999 1.00 48.12 91 PHE A O 1
ATOM 770 N N . ARG A 1 92 ? -12.365 1.741 26.076 1.00 50.12 92 ARG A N 1
ATOM 771 C CA . ARG A 1 92 ? -13.665 2.050 26.692 1.00 50.12 92 ARG A CA 1
ATOM 772 C C . ARG A 1 92 ? -13.578 3.168 27.743 1.00 50.12 92 ARG A C 1
ATOM 774 O O . ARG A 1 92 ? -14.570 3.869 27.936 1.00 50.12 92 ARG A O 1
ATOM 781 N N . LYS A 1 93 ? -12.421 3.390 28.381 1.00 45.16 93 LYS A N 1
ATOM 782 C CA . LYS A 1 93 ? -12.267 4.395 29.450 1.00 45.16 93 LYS A CA 1
ATOM 783 C C . LYS A 1 93 ? -12.183 5.839 28.933 1.00 45.16 93 LYS A C 1
ATOM 785 O O . LYS A 1 93 ? -12.604 6.749 29.640 1.00 45.16 93 LYS A O 1
ATOM 790 N N . ARG A 1 94 ? -11.770 6.074 27.677 1.00 50.34 94 ARG A N 1
ATOM 791 C CA . ARG A 1 94 ? -11.686 7.440 27.110 1.00 50.34 94 ARG A CA 1
ATOM 792 C C . ARG A 1 94 ? -13.040 8.090 26.800 1.00 50.34 94 ARG A C 1
ATOM 794 O O . ARG A 1 94 ? -13.120 9.311 26.767 1.00 50.34 94 ARG A O 1
ATOM 801 N N . ARG A 1 95 ? -14.120 7.316 26.631 1.00 48.66 95 ARG A N 1
ATOM 802 C CA . ARG A 1 95 ? -15.462 7.871 26.348 1.00 48.66 95 ARG A CA 1
ATOM 803 C C . ARG A 1 95 ? -16.213 8.405 27.576 1.00 48.66 95 ARG A C 1
ATOM 805 O O . ARG A 1 95 ? -17.302 8.935 27.408 1.00 48.66 95 ARG A O 1
ATOM 812 N N . LYS A 1 96 ? -15.660 8.299 28.793 1.00 45.53 96 LYS A N 1
ATOM 813 C CA . LYS A 1 96 ? -16.308 8.806 30.022 1.00 45.53 96 LYS A CA 1
ATOM 814 C C . LYS A 1 96 ? -15.706 10.092 30.600 1.00 45.53 96 LYS A C 1
ATOM 816 O O . LYS A 1 96 ? -16.175 10.548 31.633 1.00 45.53 96 LYS A O 1
ATOM 821 N N . ALA A 1 97 ? -14.722 10.707 29.946 1.00 53.38 97 ALA A N 1
ATOM 822 C CA . ALA A 1 97 ? -14.049 11.901 30.463 1.00 53.38 97 ALA A CA 1
ATOM 823 C C . ALA A 1 97 ? -14.222 13.118 29.540 1.00 53.38 97 ALA A C 1
ATOM 825 O O . ALA A 1 97 ? -13.243 13.682 29.061 1.00 53.38 97 ALA A O 1
ATOM 826 N N . LYS A 1 98 ? -15.468 13.523 29.264 1.00 52.47 98 LYS A N 1
ATOM 827 C CA . LYS A 1 98 ? -15.772 14.902 28.844 1.00 52.47 98 LYS A CA 1
ATOM 828 C C . LYS A 1 98 ? -17.255 15.229 29.050 1.00 52.47 98 LYS A C 1
ATOM 830 O O . LYS A 1 98 ? -18.012 15.304 28.095 1.00 52.47 98 LYS A O 1
ATOM 835 N N . VAL A 1 99 ? -17.648 15.434 30.303 1.00 55.81 99 VAL A N 1
ATOM 836 C CA . VAL A 1 99 ? -18.672 16.430 30.653 1.00 55.81 99 VAL A CA 1
ATOM 837 C C . VAL A 1 99 ? -18.198 17.086 31.951 1.00 55.81 99 VAL A C 1
ATOM 839 O O . VAL A 1 99 ? -18.366 16.495 33.016 1.00 55.81 99 VAL A O 1
ATOM 842 N N . PRO A 1 100 ? -17.520 18.244 31.904 1.00 46.75 100 PRO A N 1
ATOM 843 C CA . PRO A 1 100 ? -17.466 19.116 33.063 1.00 46.75 100 PRO A CA 1
ATOM 844 C C . PRO A 1 100 ? -18.855 19.746 33.215 1.00 46.75 100 PRO A C 1
ATOM 846 O O . PRO A 1 100 ? -19.367 20.357 32.279 1.00 46.75 100 PRO A O 1
ATOM 849 N N . ASN A 1 101 ? -19.471 19.510 34.369 1.00 43.66 101 ASN A N 1
ATOM 850 C CA . ASN A 1 101 ? -20.613 20.275 34.856 1.00 43.66 101 ASN A CA 1
ATOM 851 C C . ASN A 1 101 ? -20.172 21.709 35.198 1.00 43.66 101 ASN A C 1
ATOM 853 O O . ASN A 1 101 ? -19.063 21.878 35.708 1.00 43.66 101 ASN A O 1
ATOM 857 N N . ALA A 1 102 ? -21.131 22.630 35.043 1.00 41.50 102 ALA A N 1
ATOM 858 C CA . ALA A 1 102 ? -21.149 24.052 35.413 1.00 41.50 102 ALA A CA 1
ATOM 859 C C . ALA A 1 102 ? -20.405 25.017 34.477 1.00 41.50 102 ALA A C 1
ATOM 861 O O . ALA A 1 102 ? -19.163 24.931 34.361 1.00 41.50 102 ALA A O 1
#

Organism: NCBI:txid2727404

Solvent-accessible surface area (backbone atoms only — not comparable to full-atom values): 6953 Å² total; per-residue (Å²): 105,75,69,48,72,66,49,55,82,71,53,57,89,87,62,37,90,46,93,98,31,37,74,69,54,49,54,48,45,47,68,74,71,47,73,93,74,88,76,84,86,88,84,81,80,79,64,51,91,82,68,59,58,64,69,61,53,51,53,59,49,53,75,83,45,94,48,75,68,58,54,55,50,53,53,48,58,66,49,68,75,59,83,65,79,98,64,84,80,60,74,75,63,69,79,74,75,82,76,82,81,134

pLDDT: mean 79.16, std 17.21, range [41.5, 93.75]

Mean predicted aligned error: 11.15 Å